Protein AF-A0A1H9I863-F1 (afdb_monomer_lite)

Secondary structure (DSSP, 8-state):
----------PPPPPPPHHHHHHHHHHHHHHHHHHHHHS-TT-HHHHHHHHHHHHHHHHTTTTS-HHHHHHHHHHHHHHHHHHHGGGSSTT--HHHHHHHHHHHHHHHHHTTS----TTSHHHHHHHHHHHHHHHHHTSHHHHHHHHHHHHHHHHHHHHTTSSTT--PPSPPS----

Structure (mmCIF, N/CA/C/O backbone):
data_AF-A0A1H9I863-F1
#
_entry.id   AF-A0A1H9I863-F1
#
loop_
_atom_site.group_PDB
_atom_site.id
_atom_site.type_symbol
_atom_site.label_atom_id
_atom_site.label_alt_id
_atom_site.label_comp_id
_atom_site.label_asym_id
_atom_site.label_entity_id
_atom_site.label_seq_id
_atom_site.pdbx_PDB_ins_code
_atom_site.Cartn_x
_atom_site.Cartn_y
_atom_site.Cartn_z
_atom_site.occupancy
_atom_site.B_iso_or_equiv
_atom_site.auth_seq_id
_atom_site.auth_comp_id
_atom_site.auth_asym_id
_atom_site.auth_atom_id
_atom_site.pdbx_PDB_model_num
ATOM 1 N N . MET A 1 1 ? -2.491 -43.571 -37.963 1.00 41.06 1 MET A N 1
ATOM 2 C CA . MET A 1 1 ? -3.196 -42.275 -38.090 1.00 41.06 1 MET A CA 1
ATOM 3 C C . MET A 1 1 ? -2.943 -41.474 -36.809 1.00 41.06 1 MET A C 1
ATOM 5 O O . MET A 1 1 ? -3.669 -41.625 -35.838 1.00 41.06 1 MET A O 1
ATOM 9 N N . PHE A 1 2 ? -1.837 -40.724 -36.746 1.00 33.88 2 PHE A N 1
ATOM 10 C CA . PHE A 1 2 ? -1.411 -40.000 -35.539 1.00 33.88 2 PHE A CA 1
ATOM 11 C C . PHE A 1 2 ? -2.020 -38.591 -35.530 1.00 33.88 2 PHE A C 1
ATOM 13 O O . PHE A 1 2 ? -1.697 -37.768 -36.383 1.00 33.88 2 PHE A O 1
ATOM 20 N N . ARG A 1 3 ? -2.923 -38.312 -34.580 1.00 39.66 3 ARG A N 1
ATOM 21 C CA . ARG A 1 3 ? -3.448 -36.961 -34.330 1.00 39.66 3 ARG A CA 1
ATOM 22 C C . ARG A 1 3 ? -2.424 -36.170 -33.515 1.00 39.66 3 ARG A C 1
ATOM 24 O O . ARG A 1 3 ? -2.167 -36.487 -32.357 1.00 39.66 3 ARG A O 1
ATOM 31 N N . ALA A 1 4 ? -1.851 -35.144 -34.137 1.00 41.28 4 ALA A N 1
ATOM 32 C CA . ALA A 1 4 ? -0.967 -34.188 -33.488 1.00 41.28 4 ALA A CA 1
ATOM 33 C C . ALA A 1 4 ? -1.700 -33.462 -32.347 1.00 41.28 4 ALA A C 1
ATOM 35 O O . ALA A 1 4 ? -2.751 -32.850 -32.552 1.00 41.28 4 ALA A O 1
ATOM 36 N N . LYS A 1 5 ? -1.130 -33.527 -31.138 1.00 42.78 5 LYS A N 1
ATOM 37 C CA . LYS A 1 5 ? -1.525 -32.692 -30.001 1.00 42.78 5 LYS A CA 1
ATOM 38 C C . LYS A 1 5 ? -1.266 -31.229 -30.373 1.00 42.78 5 LYS A C 1
ATOM 40 O O . LYS A 1 5 ? -0.123 -30.850 -30.624 1.00 42.78 5 LYS A O 1
ATOM 45 N N . ARG A 1 6 ? -2.326 -30.415 -30.422 1.00 45.62 6 ARG A N 1
ATOM 46 C CA . ARG A 1 6 ? -2.215 -28.951 -30.487 1.00 45.62 6 ARG A CA 1
ATOM 47 C C . ARG A 1 6 ? -1.429 -28.494 -29.260 1.00 45.62 6 ARG A C 1
ATOM 49 O O . ARG A 1 6 ? -1.895 -28.659 -28.139 1.00 45.62 6 ARG A O 1
ATOM 56 N N . GLN A 1 7 ? -0.237 -27.956 -29.486 1.00 42.25 7 GLN A N 1
ATOM 57 C CA . GLN A 1 7 ? 0.509 -27.246 -28.460 1.00 42.25 7 GLN A CA 1
ATOM 58 C C . GLN A 1 7 ? -0.301 -26.005 -28.067 1.00 42.25 7 GLN A C 1
ATOM 60 O O . GLN A 1 7 ? -0.559 -25.135 -28.903 1.00 42.25 7 GLN A O 1
ATOM 65 N N . GLU A 1 8 ? -0.734 -25.944 -26.809 1.00 40.72 8 GLU A N 1
ATOM 66 C CA . GLU A 1 8 ? -1.203 -24.711 -26.188 1.00 40.72 8 GLU A CA 1
ATOM 67 C C . GLU A 1 8 ? -0.075 -23.685 -26.281 1.00 40.72 8 GLU A C 1
ATOM 69 O O . GLU A 1 8 ? 0.976 -23.813 -25.651 1.00 40.72 8 GLU A O 1
ATOM 74 N N . LYS A 1 9 ? -0.277 -22.670 -27.123 1.00 40.97 9 LYS A N 1
ATOM 75 C CA . LYS A 1 9 ? 0.579 -21.490 -27.154 1.00 40.97 9 LYS A CA 1
ATOM 76 C C . LYS A 1 9 ? 0.512 -20.856 -25.766 1.00 40.97 9 LYS A C 1
ATOM 78 O O . LYS A 1 9 ? -0.481 -20.211 -25.437 1.00 40.97 9 LYS A O 1
ATOM 83 N N . ARG A 1 10 ? 1.560 -21.034 -24.956 1.00 40.31 10 ARG A N 1
ATOM 84 C CA . ARG A 1 10 ? 1.798 -20.209 -23.766 1.00 40.31 10 ARG A CA 1
ATOM 85 C C . ARG A 1 10 ? 1.701 -18.747 -24.208 1.00 40.31 10 ARG A C 1
ATOM 87 O O . ARG A 1 10 ? 2.517 -18.303 -25.014 1.00 40.31 10 ARG A O 1
ATOM 94 N N . LYS A 1 11 ? 0.677 -18.023 -23.737 1.00 39.25 11 LYS A N 1
ATOM 95 C CA . LYS A 1 11 ? 0.598 -16.564 -23.884 1.00 39.25 11 LYS A CA 1
ATOM 96 C C . LYS A 1 11 ? 1.896 -15.995 -23.313 1.00 39.25 11 LYS A C 1
ATOM 98 O O . LYS A 1 11 ? 2.184 -16.195 -22.136 1.00 39.25 11 LYS A O 1
ATOM 103 N N . VAL A 1 12 ? 2.689 -15.334 -24.152 1.00 43.22 12 VAL A N 1
ATOM 104 C CA . VAL A 1 12 ? 3.790 -14.493 -23.675 1.00 43.22 12 VAL A CA 1
ATOM 105 C C . VAL A 1 12 ? 3.146 -13.431 -22.775 1.00 43.22 12 VAL A C 1
ATOM 107 O O . VAL A 1 12 ? 2.183 -12.807 -23.228 1.00 43.22 12 VAL A O 1
ATOM 110 N N . PRO A 1 13 ? 3.577 -13.264 -21.513 1.00 52.81 13 PRO A N 1
ATOM 111 C CA . PRO A 1 13 ? 2.999 -12.248 -20.644 1.00 52.81 13 PRO A CA 1
ATOM 112 C C . PRO A 1 13 ? 3.189 -10.876 -21.296 1.00 52.81 13 PRO A C 1
ATOM 114 O O . PRO A 1 13 ? 4.298 -10.523 -21.702 1.00 52.81 13 PRO A O 1
ATOM 117 N N . GLU A 1 14 ? 2.093 -10.131 -21.456 1.00 60.84 14 GLU A N 1
ATOM 118 C CA . GLU A 1 14 ? 2.137 -8.767 -21.980 1.00 60.84 14 GLU A CA 1
ATOM 119 C C . GLU A 1 14 ? 3.101 -7.930 -21.136 1.00 60.84 14 GLU A C 1
ATOM 121 O O . GLU A 1 14 ? 3.055 -7.942 -19.903 1.00 60.84 14 GLU A O 1
ATOM 126 N N . ARG A 1 15 ? 4.002 -7.209 -21.809 1.00 72.38 15 ARG A N 1
ATOM 127 C CA . ARG A 1 15 ? 4.960 -6.329 -21.142 1.00 72.38 15 ARG A CA 1
ATOM 128 C C . ARG A 1 15 ? 4.176 -5.242 -20.407 1.00 72.38 15 ARG A C 1
ATOM 130 O O . ARG A 1 15 ? 3.458 -4.473 -21.041 1.00 72.38 15 ARG A O 1
ATOM 137 N N . GLN A 1 16 ? 4.331 -5.174 -19.086 1.00 80.56 16 GLN A N 1
ATOM 138 C CA . GLN A 1 16 ? 3.681 -4.148 -18.274 1.00 80.56 16 GLN A CA 1
ATOM 139 C C . GLN A 1 16 ? 4.053 -2.747 -18.769 1.00 80.56 16 GLN A C 1
ATOM 141 O O . GLN A 1 16 ? 5.227 -2.448 -19.009 1.00 80.56 16 GLN A O 1
ATOM 146 N N . THR A 1 17 ? 3.048 -1.883 -18.875 1.00 90.06 17 THR A N 1
ATOM 147 C CA . THR A 1 17 ? 3.234 -0.460 -19.173 1.00 90.06 17 THR A CA 1
ATOM 148 C C . THR A 1 17 ? 3.866 0.270 -17.984 1.00 90.06 17 THR A C 1
ATOM 150 O O . THR A 1 17 ? 3.684 -0.130 -16.834 1.00 90.06 17 THR A O 1
ATOM 153 N N . ASP A 1 18 ? 4.535 1.400 -18.236 1.00 92.06 18 ASP A N 1
ATOM 154 C CA . ASP A 1 18 ? 5.080 2.283 -17.189 1.00 92.06 18 ASP A CA 1
ATOM 155 C C . ASP A 1 18 ? 4.050 2.623 -16.113 1.00 92.06 18 ASP A C 1
ATOM 157 O O . ASP A 1 18 ? 4.362 2.685 -14.928 1.00 92.06 18 ASP A O 1
ATOM 161 N N . ARG A 1 19 ? 2.796 2.820 -16.526 1.00 92.44 19 ARG A N 1
ATOM 162 C CA . ARG A 1 19 ? 1.702 3.099 -15.607 1.00 92.44 19 ARG A CA 1
ATOM 163 C C . ARG A 1 19 ? 1.393 1.907 -14.706 1.00 92.44 19 ARG A C 1
ATOM 165 O O . ARG A 1 19 ? 1.280 2.108 -13.507 1.00 92.44 19 ARG A O 1
ATOM 172 N N . GLN A 1 20 ? 1.263 0.703 -15.259 1.00 90.88 20 GLN A N 1
ATOM 173 C CA . GLN A 1 20 ? 1.000 -0.501 -14.460 1.00 90.88 20 GLN A CA 1
ATOM 174 C C . GLN A 1 20 ? 2.134 -0.762 -13.469 1.00 90.88 20 GLN A C 1
ATOM 176 O O . GLN A 1 20 ? 1.882 -1.124 -12.329 1.00 90.88 20 GLN A O 1
ATOM 181 N N . ARG A 1 21 ? 3.383 -0.505 -13.868 1.00 92.12 21 ARG A N 1
ATOM 182 C CA . ARG A 1 21 ? 4.531 -0.601 -12.959 1.00 92.12 21 ARG A CA 1
ATOM 183 C C . ARG A 1 21 ? 4.437 0.399 -11.817 1.00 92.12 21 ARG A C 1
ATOM 185 O O . ARG A 1 21 ? 4.632 0.013 -10.674 1.00 92.12 21 ARG A O 1
ATOM 192 N N . VAL A 1 22 ? 4.076 1.649 -12.119 1.00 94.38 22 VAL A N 1
ATOM 193 C CA . VAL A 1 22 ? 3.816 2.660 -11.085 1.00 94.38 22 VAL A CA 1
ATOM 194 C C . VAL A 1 22 ? 2.652 2.249 -10.179 1.00 94.38 22 VAL A C 1
ATOM 196 O O . VAL A 1 22 ? 2.748 2.429 -8.976 1.00 94.38 22 VAL A O 1
ATOM 199 N N . GLU A 1 23 ? 1.573 1.676 -10.715 1.00 94.38 23 GLU A N 1
ATOM 200 C CA . GLU A 1 23 ? 0.445 1.169 -9.917 1.00 94.38 23 GLU A CA 1
ATOM 201 C C . GLU A 1 23 ? 0.895 0.053 -8.956 1.00 94.38 23 GLU A C 1
ATOM 203 O O . GLU A 1 23 ? 0.551 0.087 -7.775 1.00 94.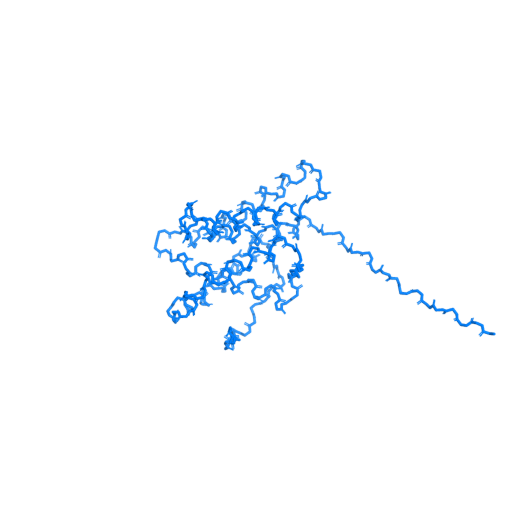38 23 GLU A O 1
ATOM 208 N N . VAL A 1 24 ? 1.733 -0.884 -9.416 1.00 92.25 24 VAL A N 1
ATOM 209 C CA . VAL A 1 24 ? 2.294 -1.951 -8.569 1.00 92.25 24 VAL A CA 1
ATOM 210 C C . VAL A 1 24 ? 3.217 -1.380 -7.490 1.00 92.25 24 VAL A C 1
ATOM 212 O O . VAL A 1 24 ? 3.089 -1.750 -6.323 1.00 92.25 24 VAL A O 1
ATOM 215 N N . THR A 1 25 ? 4.119 -0.454 -7.831 1.00 94.69 25 THR A N 1
ATOM 216 C CA . THR A 1 25 ? 5.003 0.164 -6.829 1.00 94.69 25 THR A CA 1
ATOM 217 C C . THR A 1 25 ? 4.223 1.013 -5.828 1.00 94.69 25 THR A C 1
ATOM 219 O O . THR A 1 25 ? 4.568 1.049 -4.648 1.00 94.69 25 THR A O 1
ATOM 222 N N . LEU A 1 26 ? 3.151 1.671 -6.271 1.00 94.88 26 LEU A N 1
ATOM 223 C CA . LEU A 1 26 ? 2.334 2.560 -5.453 1.00 94.88 26 LEU A CA 1
ATOM 224 C C . LEU A 1 26 ? 1.647 1.816 -4.301 1.00 94.88 26 LEU A C 1
ATOM 226 O O . LEU A 1 26 ? 1.579 2.360 -3.204 1.00 94.88 26 LEU A O 1
ATOM 230 N N . ILE A 1 27 ? 1.233 0.561 -4.504 1.00 95.12 27 ILE A N 1
ATOM 231 C CA . ILE A 1 27 ? 0.686 -0.300 -3.441 1.00 95.12 27 ILE A CA 1
ATOM 232 C C . ILE A 1 27 ? 1.681 -0.434 -2.280 1.00 95.12 27 ILE A C 1
ATOM 234 O O . ILE A 1 27 ? 1.345 -0.145 -1.131 1.00 95.12 27 ILE A O 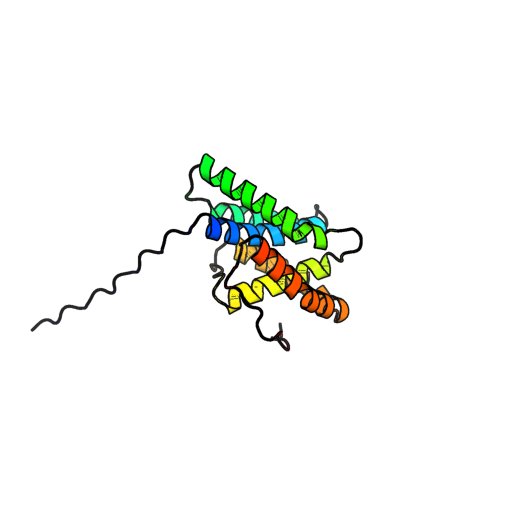1
ATOM 238 N N . SER A 1 28 ? 2.926 -0.805 -2.585 1.00 95.44 28 SER A N 1
ATOM 239 C CA . SER A 1 28 ? 3.984 -0.943 -1.578 1.00 95.44 28 SER A CA 1
ATOM 240 C C . SER A 1 28 ? 4.300 0.387 -0.894 1.00 95.44 28 SER A C 1
ATOM 242 O O . SER A 1 28 ? 4.527 0.412 0.313 1.00 95.44 28 SER A O 1
ATOM 244 N N . GLN A 1 29 ? 4.276 1.500 -1.636 1.00 94.12 29 GLN A N 1
ATOM 245 C CA . GLN A 1 29 ? 4.522 2.834 -1.078 1.00 94.12 29 GLN A CA 1
ATOM 246 C C . GLN A 1 29 ? 3.414 3.285 -0.117 1.00 94.12 29 GLN A C 1
ATOM 248 O O . GLN A 1 29 ? 3.724 3.843 0.929 1.00 94.12 29 GLN A O 1
ATOM 253 N N . ILE A 1 30 ? 2.141 3.005 -0.415 1.00 94.44 30 ILE A N 1
ATOM 254 C CA . ILE A 1 30 ? 1.018 3.307 0.491 1.00 94.44 30 ILE A CA 1
ATOM 255 C C . ILE A 1 30 ? 1.180 2.554 1.812 1.00 94.44 30 ILE A C 1
ATOM 257 O O . ILE A 1 30 ? 1.095 3.161 2.879 1.00 94.44 30 ILE A O 1
ATOM 261 N N . LEU A 1 31 ? 1.463 1.249 1.749 1.00 94.50 31 LEU A N 1
ATOM 262 C CA . LEU A 1 31 ? 1.680 0.426 2.944 1.00 94.50 31 LEU A CA 1
ATOM 263 C C . LEU A 1 31 ? 2.903 0.893 3.739 1.00 94.50 31 LEU A C 1
ATOM 265 O O . LEU A 1 31 ? 2.879 0.902 4.968 1.00 94.50 31 LEU A O 1
ATOM 269 N N . LEU A 1 32 ? 3.953 1.334 3.045 1.00 92.56 32 LEU A N 1
ATOM 270 C CA . LEU A 1 32 ? 5.134 1.913 3.676 1.00 92.56 32 LEU A CA 1
ATOM 271 C C . LEU A 1 32 ? 4.787 3.221 4.398 1.00 92.56 32 LEU A C 1
ATOM 273 O O . LEU A 1 32 ? 5.258 3.453 5.509 1.00 92.56 32 LEU A O 1
ATOM 277 N N . GLY A 1 33 ? 3.930 4.048 3.795 1.00 89.94 33 GLY A N 1
ATOM 278 C CA . GLY A 1 33 ? 3.383 5.250 4.411 1.00 89.94 33 GLY A CA 1
ATOM 279 C C . GLY A 1 33 ? 2.603 4.942 5.689 1.00 89.94 33 GLY A C 1
ATOM 280 O O . GLY A 1 33 ? 2.837 5.592 6.704 1.00 89.94 33 GLY A O 1
ATOM 281 N N . VAL A 1 34 ? 1.734 3.927 5.680 1.00 90.81 34 VAL A N 1
ATOM 282 C CA . VAL A 1 34 ? 1.019 3.465 6.887 1.00 90.81 34 VAL A CA 1
ATOM 283 C C . VAL A 1 34 ? 2.012 3.069 7.976 1.00 90.81 34 VAL A C 1
ATOM 285 O O . VAL A 1 34 ? 1.929 3.565 9.097 1.00 90.81 34 VAL A O 1
ATOM 288 N N . LEU A 1 35 ? 2.979 2.218 7.628 1.00 91.44 35 LEU A N 1
ATOM 289 C CA . LEU A 1 35 ? 3.965 1.698 8.565 1.00 91.44 35 LEU A CA 1
ATOM 290 C C . LEU A 1 35 ? 4.773 2.829 9.212 1.00 91.44 35 LEU A C 1
ATOM 292 O O . LEU A 1 35 ? 4.774 2.957 10.427 1.00 91.44 35 LEU A O 1
ATOM 296 N N . ILE A 1 36 ? 5.396 3.701 8.413 1.00 88.38 36 ILE A N 1
ATOM 297 C CA . ILE A 1 36 ? 6.276 4.778 8.906 1.00 88.38 36 ILE A CA 1
ATOM 298 C C . ILE A 1 36 ? 5.558 5.737 9.865 1.00 88.38 36 ILE A C 1
ATOM 300 O O . ILE A 1 36 ? 6.209 6.329 10.729 1.00 88.38 36 ILE A O 1
ATOM 304 N N . ASN A 1 37 ? 4.246 5.912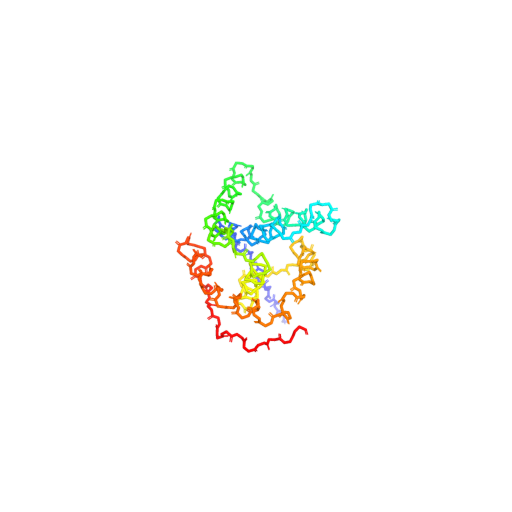 9.705 1.00 85.38 37 ASN A N 1
ATOM 305 C CA . ASN A 1 37 ? 3.452 6.795 10.556 1.00 85.38 37 ASN A CA 1
ATOM 306 C C . ASN A 1 37 ? 2.832 6.078 11.767 1.00 85.38 37 ASN A C 1
ATOM 308 O O . ASN A 1 37 ? 2.389 6.756 12.689 1.00 85.38 37 ASN A O 1
ATOM 312 N N . GLY A 1 38 ? 2.753 4.744 11.762 1.00 82.56 38 GLY A N 1
ATOM 313 C CA . GLY A 1 38 ? 1.917 3.984 12.698 1.00 82.56 38 GLY A CA 1
ATOM 314 C C . GLY A 1 38 ? 2.659 3.179 13.754 1.00 82.56 38 GLY A C 1
ATOM 315 O O . GLY A 1 38 ? 2.020 2.696 14.684 1.00 82.56 38 GLY A O 1
ATOM 316 N N . VAL A 1 39 ? 3.975 3.012 13.624 1.00 83.75 39 VAL A N 1
ATOM 317 C CA . VAL A 1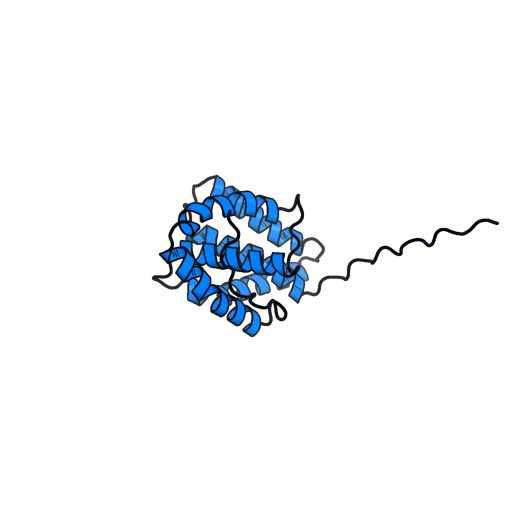 39 ? 4.761 2.122 14.492 1.00 83.75 39 VAL A CA 1
ATOM 318 C C . VAL A 1 39 ? 6.037 2.786 14.997 1.00 83.75 39 VAL A C 1
ATOM 320 O O . VAL A 1 39 ? 6.570 3.712 14.378 1.00 83.75 39 VAL A O 1
ATOM 323 N N . ASP A 1 40 ? 6.549 2.275 16.116 1.00 81.19 40 ASP A N 1
ATOM 324 C CA . ASP A 1 40 ? 7.886 2.617 16.592 1.00 81.19 40 ASP A CA 1
ATOM 325 C C . ASP A 1 40 ? 8.942 2.151 15.575 1.00 81.19 40 ASP A C 1
ATOM 327 O O . ASP A 1 40 ? 8.911 1.030 15.070 1.00 81.19 40 ASP A O 1
ATOM 331 N N . ARG A 1 41 ? 9.910 3.021 15.283 1.00 78.38 41 ARG A N 1
ATOM 332 C CA . ARG A 1 41 ? 11.011 2.745 14.352 1.00 78.38 41 ARG A CA 1
ATOM 333 C C . ARG A 1 41 ? 12.014 1.729 14.892 1.00 78.38 41 ARG A C 1
ATOM 335 O O . ARG A 1 41 ? 12.842 1.259 14.116 1.00 78.38 41 ARG A O 1
ATOM 342 N N . GLN A 1 42 ? 11.977 1.440 16.190 1.00 86.25 42 GLN A N 1
ATOM 343 C CA . GLN A 1 42 ? 12.831 0.437 16.826 1.00 86.25 42 GLN A CA 1
ATOM 344 C C . GLN A 1 42 ? 12.196 -0.959 16.862 1.00 86.25 42 GLN A C 1
ATOM 346 O O . GLN A 1 42 ? 12.890 -1.920 17.183 1.00 86.25 42 GLN A O 1
ATOM 351 N N . ASP A 1 43 ? 10.916 -1.094 16.504 1.00 91.62 43 ASP A N 1
ATOM 352 C CA . ASP A 1 43 ? 10.250 -2.393 16.454 1.00 91.62 43 ASP A CA 1
ATOM 353 C C . ASP A 1 43 ? 10.834 -3.272 15.328 1.00 91.62 43 ASP A C 1
ATOM 355 O O . ASP A 1 43 ? 10.876 -2.888 14.155 1.00 91.62 43 ASP A O 1
ATOM 359 N N . GLU A 1 44 ? 11.302 -4.473 15.676 1.00 92.62 44 GLU A N 1
ATOM 360 C CA . GLU A 1 44 ? 11.951 -5.383 14.722 1.00 92.62 44 GLU A CA 1
ATOM 361 C C . GLU A 1 44 ? 10.999 -5.845 13.608 1.00 92.62 44 GLU A C 1
ATOM 363 O O . GLU A 1 44 ? 11.412 -5.998 12.450 1.00 92.62 44 GLU A O 1
ATOM 368 N N . THR A 1 45 ? 9.713 -6.028 13.924 1.00 92.56 45 THR A N 1
ATOM 369 C CA . THR A 1 45 ? 8.688 -6.415 12.946 1.00 92.56 45 THR A CA 1
ATOM 370 C C . THR A 1 45 ? 8.437 -5.275 11.967 1.00 92.56 45 THR A C 1
ATOM 372 O O . THR A 1 45 ? 8.349 -5.509 10.757 1.00 92.56 45 THR A O 1
ATOM 375 N N . ALA A 1 46 ? 8.401 -4.034 12.449 1.00 92.12 46 ALA A N 1
ATOM 376 C CA . ALA A 1 46 ? 8.302 -2.845 11.622 1.00 92.12 46 ALA A CA 1
ATOM 377 C C . ALA A 1 46 ? 9.515 -2.694 10.701 1.00 92.12 46 ALA A C 1
ATOM 379 O O . ALA A 1 46 ? 9.349 -2.524 9.492 1.00 92.12 46 ALA A O 1
ATOM 380 N N . ILE A 1 47 ? 10.736 -2.836 11.226 1.00 94.25 47 ILE A N 1
ATOM 381 C CA . ILE A 1 47 ? 11.964 -2.783 10.417 1.00 94.25 47 ILE A CA 1
ATOM 382 C C . ILE A 1 47 ? 11.919 -3.847 9.314 1.00 94.25 47 ILE A C 1
ATOM 384 O O . ILE A 1 47 ? 12.180 -3.554 8.142 1.00 94.25 47 ILE A O 1
ATOM 388 N N . ARG A 1 48 ? 11.538 -5.082 9.654 1.00 96.12 48 ARG A N 1
ATOM 389 C CA . ARG A 1 48 ? 11.431 -6.174 8.681 1.00 96.12 48 ARG A CA 1
ATOM 390 C C . ARG A 1 48 ? 10.360 -5.906 7.624 1.00 96.12 48 ARG A C 1
ATOM 392 O O . ARG A 1 48 ? 10.615 -6.109 6.436 1.00 96.12 48 ARG A O 1
ATOM 399 N N . THR A 1 49 ? 9.190 -5.423 8.033 1.00 95.75 49 THR A N 1
ATOM 400 C CA . THR A 1 49 ? 8.085 -5.071 7.126 1.00 95.75 49 THR A CA 1
ATOM 401 C C . THR A 1 49 ? 8.507 -3.962 6.165 1.00 95.75 49 THR A C 1
ATOM 403 O O . THR A 1 49 ? 8.283 -4.064 4.960 1.00 95.75 49 THR A O 1
ATOM 406 N N . HIS A 1 50 ? 9.209 -2.943 6.666 1.00 95.50 50 HIS A N 1
ATOM 407 C CA . HIS A 1 50 ? 9.757 -1.847 5.867 1.00 95.50 50 HIS A CA 1
ATOM 408 C C . HIS A 1 50 ? 10.714 -2.350 4.781 1.00 95.50 50 HIS A C 1
ATOM 410 O O . HIS A 1 50 ? 10.606 -1.947 3.621 1.00 95.50 50 HIS A O 1
ATOM 416 N N . LEU A 1 51 ? 11.633 -3.256 5.131 1.00 96.69 51 LEU A N 1
ATOM 417 C CA . LEU A 1 51 ? 12.563 -3.858 4.171 1.00 96.69 51 LEU A CA 1
ATOM 418 C C . LEU A 1 51 ? 11.832 -4.680 3.100 1.00 96.69 51 LEU A C 1
ATOM 420 O O . LEU A 1 51 ? 12.165 -4.571 1.921 1.00 96.69 51 LEU A O 1
ATOM 424 N N . LEU A 1 52 ? 10.809 -5.448 3.482 1.00 97.69 52 LEU A N 1
ATOM 425 C CA . LEU A 1 52 ? 10.011 -6.240 2.542 1.00 97.69 52 LEU A CA 1
ATOM 426 C C . LEU A 1 52 ? 9.196 -5.362 1.581 1.00 97.69 52 LEU A C 1
ATOM 428 O O . LEU A 1 52 ? 9.142 -5.654 0.391 1.00 97.69 52 LEU A O 1
ATOM 432 N N . LEU A 1 53 ? 8.615 -4.256 2.051 1.00 96.69 53 LEU A N 1
ATOM 433 C CA . LEU A 1 53 ? 7.887 -3.310 1.193 1.00 96.69 53 LEU A CA 1
ATOM 434 C C . LEU A 1 53 ? 8.815 -2.578 0.211 1.00 96.69 53 LEU A C 1
ATOM 436 O O . LEU A 1 53 ? 8.452 -2.346 -0.948 1.00 96.69 53 LEU A O 1
ATOM 440 N N . LYS A 1 54 ? 10.043 -2.262 0.638 1.00 95.44 54 LYS A N 1
ATOM 441 C CA . LYS A 1 54 ? 11.086 -1.763 -0.268 1.00 95.44 54 LYS A CA 1
ATOM 442 C C . LYS A 1 54 ? 11.466 -2.808 -1.312 1.00 95.44 54 LYS A C 1
ATOM 444 O O . LYS A 1 54 ? 11.441 -2.498 -2.499 1.00 95.44 54 LYS A O 1
ATOM 449 N N . GLN A 1 55 ? 11.715 -4.047 -0.892 1.00 96.50 55 GLN A N 1
ATOM 450 C CA . GLN A 1 55 ? 12.012 -5.142 -1.814 1.00 96.50 55 GLN A CA 1
ATOM 451 C C . GLN A 1 55 ? 10.867 -5.362 -2.816 1.00 96.50 55 GLN A C 1
ATOM 453 O O . GLN A 1 55 ? 11.125 -5.516 -4.003 1.00 96.50 55 GLN A O 1
ATOM 458 N N . ALA A 1 56 ? 9.606 -5.309 -2.379 1.00 95.56 56 ALA A N 1
ATOM 459 C CA . ALA A 1 56 ? 8.445 -5.429 -3.261 1.00 95.56 56 ALA A CA 1
ATOM 460 C C . ALA A 1 56 ? 8.378 -4.300 -4.303 1.00 95.56 56 ALA A C 1
ATOM 462 O O . ALA A 1 56 ? 7.993 -4.522 -5.450 1.00 95.56 56 ALA A O 1
ATOM 463 N N . THR A 1 57 ? 8.766 -3.083 -3.909 1.00 94.56 57 THR A N 1
ATOM 464 C CA . THR A 1 57 ? 8.900 -1.953 -4.838 1.00 94.56 57 THR A CA 1
ATOM 465 C C . THR A 1 57 ? 9.984 -2.238 -5.880 1.00 94.56 57 THR A C 1
ATOM 467 O O . THR A 1 57 ? 9.758 -2.025 -7.069 1.00 94.56 57 THR A O 1
ATOM 470 N N . ASP A 1 58 ? 11.139 -2.752 -5.452 1.00 93.62 58 ASP A N 1
ATOM 471 C CA . ASP A 1 58 ? 12.254 -3.075 -6.344 1.00 93.62 58 ASP A CA 1
ATOM 472 C C . ASP A 1 58 ? 11.937 -4.236 -7.295 1.00 93.62 58 ASP A C 1
ATOM 474 O O . ASP A 1 58 ? 12.256 -4.152 -8.481 1.00 93.62 58 ASP A O 1
ATOM 478 N N . GLU A 1 59 ? 11.253 -5.281 -6.820 1.00 93.25 59 GLU A N 1
ATOM 479 C CA . GLU A 1 59 ? 10.815 -6.429 -7.627 1.00 93.25 59 GLU A CA 1
ATOM 480 C C . GLU A 1 59 ? 10.009 -5.970 -8.857 1.00 93.25 59 GLU A C 1
ATOM 482 O O . GLU A 1 59 ? 10.252 -6.452 -9.966 1.00 93.25 59 GLU A O 1
ATOM 487 N N . ALA A 1 60 ? 9.134 -4.968 -8.697 1.00 91.25 60 ALA A N 1
ATOM 488 C CA . ALA A 1 60 ? 8.257 -4.447 -9.753 1.00 91.25 60 ALA A CA 1
ATOM 489 C C . ALA A 1 60 ? 8.982 -3.699 -10.893 1.00 91.25 60 ALA A C 1
ATOM 491 O O . ALA A 1 60 ? 8.415 -3.484 -11.971 1.00 91.25 60 ALA A O 1
ATOM 492 N N . VAL A 1 61 ? 10.226 -3.275 -10.663 1.00 93.69 61 VAL A N 1
ATOM 493 C CA . VAL A 1 61 ? 11.035 -2.492 -11.616 1.00 93.69 61 VAL A CA 1
ATOM 494 C C . VAL A 1 61 ? 12.418 -3.101 -11.864 1.00 93.69 61 VAL A C 1
ATOM 496 O O . VAL A 1 61 ? 13.269 -2.460 -12.479 1.00 93.69 61 VAL A O 1
ATOM 499 N N . SER A 1 62 ? 12.645 -4.325 -11.384 1.00 92.56 62 SER A N 1
ATOM 500 C CA . SER A 1 62 ? 13.948 -5.002 -11.381 1.00 92.56 62 SER A CA 1
ATOM 501 C C . SER A 1 62 ? 14.502 -5.304 -12.776 1.00 92.56 62 SER A C 1
ATOM 503 O O . SER A 1 62 ? 15.712 -5.398 -12.951 1.00 92.56 62 SER A O 1
ATOM 505 N N . ASP A 1 63 ? 13.634 -5.416 -13.780 1.00 92.25 63 ASP A N 1
ATOM 506 C CA . ASP A 1 63 ? 13.990 -5.685 -15.175 1.00 92.25 63 ASP A CA 1
ATOM 507 C C . ASP A 1 63 ? 14.298 -4.416 -15.994 1.00 92.25 63 ASP A C 1
ATOM 509 O O . ASP A 1 63 ? 14.556 -4.498 -17.197 1.00 92.25 63 ASP A O 1
ATOM 513 N N . LEU A 1 64 ? 14.251 -3.232 -15.375 1.00 91.44 64 LEU A N 1
ATOM 514 C CA . LEU A 1 64 ? 14.477 -1.952 -16.045 1.00 91.44 64 LEU A CA 1
ATOM 515 C C . LEU A 1 64 ? 15.905 -1.437 -15.846 1.00 91.44 64 LEU A C 1
ATOM 517 O O . LEU A 1 64 ? 16.510 -1.600 -14.792 1.00 91.44 64 LEU A O 1
ATOM 521 N N . VAL A 1 65 ? 16.409 -0.706 -16.842 1.00 92.75 65 VAL A N 1
ATOM 522 C CA . VAL A 1 65 ? 17.666 0.050 -16.724 1.00 92.75 65 VAL A CA 1
ATOM 523 C C . VAL A 1 65 ? 17.522 1.207 -15.730 1.00 92.75 65 VAL A C 1
ATOM 525 O O . VAL A 1 65 ? 16.455 1.822 -15.639 1.00 92.75 65 VAL A O 1
ATOM 528 N N . ASP A 1 66 ? 18.610 1.570 -15.045 1.00 91.06 66 ASP A N 1
ATOM 529 C CA . ASP A 1 66 ? 18.600 2.520 -13.920 1.00 91.06 66 ASP A CA 1
ATOM 530 C C . ASP A 1 66 ? 17.900 3.851 -14.220 1.00 91.06 66 ASP A C 1
ATOM 532 O O . ASP A 1 66 ? 17.114 4.348 -13.413 1.00 91.06 66 ASP A O 1
ATOM 536 N N . GLY A 1 67 ? 18.127 4.432 -15.402 1.00 93.50 67 GLY A N 1
ATOM 537 C CA . GLY A 1 67 ? 17.496 5.698 -15.788 1.00 93.50 67 GLY A CA 1
ATOM 538 C C . GLY A 1 67 ? 15.967 5.614 -15.895 1.00 93.50 67 GLY A C 1
ATOM 539 O O . GLY A 1 67 ? 15.264 6.561 -15.530 1.00 93.50 67 GLY A O 1
ATOM 540 N N . HIS A 1 68 ? 15.439 4.483 -16.372 1.00 92.06 68 HIS A N 1
ATOM 541 C CA . HIS A 1 68 ? 13.996 4.246 -16.470 1.00 92.06 68 HIS A CA 1
ATOM 542 C C . HIS A 1 68 ? 13.419 3.858 -15.110 1.00 92.06 68 HIS A C 1
ATOM 544 O O . HIS A 1 68 ? 12.437 4.462 -14.679 1.00 92.06 68 HIS A O 1
ATOM 550 N N . ARG A 1 69 ? 14.093 2.952 -14.391 1.00 94.06 69 ARG A N 1
ATOM 551 C CA . ARG A 1 69 ? 13.761 2.558 -13.017 1.00 94.06 69 ARG A CA 1
ATOM 552 C C . ARG A 1 69 ? 13.597 3.775 -12.106 1.00 94.06 69 ARG A C 1
ATOM 554 O O . ARG A 1 69 ? 12.526 3.982 -11.543 1.00 94.06 69 ARG A O 1
ATOM 561 N N . ASN A 1 70 ? 14.610 4.640 -12.036 1.00 93.75 70 ASN A N 1
ATOM 562 C CA . ASN A 1 70 ? 14.596 5.830 -11.181 1.00 93.75 70 ASN A CA 1
ATOM 563 C C . ASN A 1 70 ? 13.461 6.799 -11.534 1.00 93.75 70 ASN A C 1
ATOM 565 O O . ASN A 1 70 ? 12.878 7.429 -10.652 1.00 93.75 70 ASN A O 1
ATOM 569 N N . ARG A 1 71 ? 13.116 6.917 -12.822 1.00 95.56 71 ARG A N 1
ATOM 570 C CA . ARG A 1 71 ? 11.997 7.755 -13.271 1.00 95.56 71 ARG A CA 1
ATOM 571 C C . ARG A 1 71 ? 10.655 7.218 -12.776 1.00 95.56 71 ARG A C 1
ATOM 573 O O . ARG A 1 71 ? 9.830 8.007 -12.318 1.00 95.56 71 ARG A O 1
ATOM 580 N N . LEU A 1 72 ? 10.437 5.904 -12.859 1.00 94.50 72 LEU A N 1
ATOM 581 C CA . LEU A 1 72 ? 9.199 5.282 -12.384 1.00 94.50 72 LEU A CA 1
ATOM 582 C C . LEU A 1 72 ? 9.080 5.339 -10.860 1.00 94.50 72 LEU A C 1
ATOM 584 O O . LEU A 1 72 ? 8.011 5.685 -10.363 1.00 94.50 72 LEU A O 1
ATOM 588 N N . LEU A 1 73 ? 10.174 5.102 -10.131 1.00 94.25 73 LEU A N 1
ATOM 589 C CA . LEU A 1 73 ? 10.191 5.209 -8.669 1.00 94.25 73 LEU A CA 1
ATOM 590 C C . LEU A 1 73 ? 9.834 6.625 -8.203 1.00 94.25 73 LEU A C 1
ATOM 592 O O . LEU A 1 73 ? 8.905 6.786 -7.417 1.00 94.25 73 LEU A O 1
ATOM 596 N N . ARG A 1 74 ? 10.457 7.664 -8.779 1.00 94.94 74 ARG A N 1
ATOM 597 C CA . ARG A 1 74 ? 10.105 9.067 -8.477 1.00 94.94 74 ARG A CA 1
ATOM 598 C C . ARG A 1 74 ? 8.640 9.376 -8.769 1.00 94.94 74 ARG A C 1
ATOM 600 O O . ARG A 1 74 ? 7.991 10.088 -8.008 1.00 94.94 74 ARG A O 1
ATOM 607 N N . ARG A 1 75 ? 8.105 8.846 -9.873 1.00 94.81 75 ARG A N 1
ATOM 608 C CA . ARG A 1 75 ? 6.692 9.023 -10.225 1.00 94.81 75 ARG A CA 1
ATOM 609 C C . ARG A 1 75 ? 5.768 8.336 -9.217 1.00 94.81 75 ARG A C 1
ATOM 611 O O . ARG A 1 75 ? 4.751 8.918 -8.853 1.00 94.81 75 ARG A O 1
ATOM 618 N N . SER A 1 76 ? 6.127 7.143 -8.751 1.00 94.38 76 SER A N 1
ATOM 619 C CA . SER A 1 76 ? 5.394 6.431 -7.702 1.00 94.38 76 SER A CA 1
ATOM 620 C C . SER A 1 76 ? 5.436 7.170 -6.367 1.00 94.38 76 SER A C 1
ATOM 622 O O . SER A 1 76 ? 4.406 7.296 -5.716 1.00 94.38 76 SER A O 1
ATOM 624 N N . GLU A 1 77 ? 6.597 7.689 -5.965 1.00 92.94 77 GLU A N 1
ATOM 625 C CA . GLU A 1 77 ? 6.754 8.491 -4.744 1.00 92.94 77 GLU A CA 1
ATOM 626 C C . GLU A 1 77 ? 5.933 9.785 -4.793 1.00 92.94 77 GLU A C 1
ATOM 628 O O . GLU A 1 77 ? 5.301 10.162 -3.804 1.00 92.94 77 GLU A O 1
ATOM 633 N N . TYR A 1 78 ? 5.922 10.460 -5.947 1.00 93.50 78 TYR A N 1
ATOM 634 C CA . TYR A 1 78 ? 5.111 11.655 -6.165 1.00 93.50 78 TYR A CA 1
ATOM 635 C C . TYR A 1 78 ? 3.615 11.336 -6.064 1.00 93.50 78 TYR A C 1
ATOM 637 O O . TYR A 1 78 ? 2.899 11.993 -5.312 1.00 93.50 78 TYR A O 1
ATOM 645 N N . ALA A 1 79 ? 3.164 10.279 -6.749 1.00 93.06 79 ALA A N 1
ATOM 646 C CA . ALA A 1 79 ? 1.780 9.823 -6.684 1.00 93.06 79 ALA A CA 1
ATOM 647 C C . ALA A 1 79 ? 1.372 9.480 -5.245 1.00 93.06 79 ALA A C 1
ATOM 649 O O . ALA A 1 79 ? 0.369 9.992 -4.754 1.00 93.06 79 ALA A O 1
ATOM 650 N N . HIS A 1 80 ? 2.184 8.677 -4.550 1.00 93.12 80 HIS A N 1
ATOM 651 C CA . HIS A 1 80 ? 1.983 8.337 -3.143 1.00 93.12 80 HIS A CA 1
ATOM 652 C C . HIS A 1 80 ? 1.789 9.594 -2.290 1.00 93.12 80 HIS A C 1
ATOM 654 O O . HIS A 1 80 ? 0.811 9.684 -1.554 1.00 93.12 80 HIS A O 1
ATOM 660 N N . ARG A 1 81 ? 2.668 10.592 -2.428 1.00 90.94 81 ARG A N 1
ATOM 661 C CA . ARG A 1 81 ? 2.575 11.838 -1.660 1.00 90.94 81 ARG A CA 1
ATOM 662 C C . ARG A 1 81 ? 1.261 12.569 -1.909 1.00 90.94 81 ARG A C 1
ATOM 664 O O . ARG A 1 81 ? 0.594 12.929 -0.948 1.00 90.94 81 ARG A O 1
ATOM 671 N N . GLU A 1 82 ? 0.881 12.769 -3.168 1.00 90.94 82 GLU A N 1
ATOM 672 C CA . GLU A 1 82 ? -0.359 13.477 -3.501 1.00 90.94 82 GLU A CA 1
ATOM 673 C C . GLU A 1 82 ? -1.606 12.747 -3.008 1.00 90.94 82 GLU A C 1
ATOM 675 O O . GLU A 1 82 ? -2.554 13.381 -2.540 1.00 90.94 82 GLU A O 1
ATOM 680 N N . ILE A 1 83 ? -1.615 11.419 -3.123 1.00 88.94 83 ILE A N 1
ATOM 681 C CA . ILE A 1 83 ? -2.721 10.569 -2.687 1.00 88.94 83 ILE A CA 1
ATOM 682 C C . ILE A 1 83 ? -2.855 10.597 -1.167 1.00 88.94 83 ILE A C 1
ATOM 684 O O . ILE A 1 83 ? -3.966 10.761 -0.668 1.00 88.94 83 ILE A O 1
ATOM 688 N N . MET A 1 84 ? -1.740 10.465 -0.448 1.00 87.38 84 MET A N 1
ATOM 689 C CA . MET A 1 84 ? -1.725 10.310 1.006 1.00 87.38 84 MET A CA 1
ATOM 690 C C . MET A 1 84 ? -1.859 11.632 1.758 1.00 87.38 84 MET A C 1
ATOM 692 O O . MET A 1 84 ? -2.313 11.616 2.898 1.00 87.38 84 MET A O 1
ATOM 696 N N . GLU A 1 85 ? -1.539 12.770 1.132 1.00 87.31 85 GLU A N 1
ATOM 697 C CA . GLU A 1 85 ? -1.566 14.094 1.769 1.00 87.31 85 GLU A CA 1
ATOM 698 C C . GLU A 1 85 ? -2.838 14.367 2.602 1.00 87.31 85 GLU A C 1
ATOM 700 O O . GLU A 1 85 ? -2.691 14.786 3.748 1.00 87.31 85 GLU A O 1
ATOM 705 N N . PRO A 1 86 ? -4.078 14.100 2.131 1.00 79.62 86 PRO A N 1
ATOM 706 C CA . PRO A 1 86 ? -5.292 14.344 2.922 1.00 79.62 86 PRO A CA 1
ATOM 707 C C . PRO A 1 86 ? -5.450 13.409 4.127 1.00 79.62 86 PRO A C 1
ATOM 709 O O . PRO A 1 86 ? -6.171 13.729 5.069 1.00 79.62 86 PRO A O 1
ATOM 712 N N . PHE A 1 87 ? -4.806 12.244 4.087 1.00 77.75 87 PHE A N 1
ATOM 713 C CA . PHE A 1 87 ? -4.905 11.191 5.095 1.00 77.75 87 PHE A CA 1
ATOM 714 C C . PHE A 1 87 ? -3.796 11.281 6.146 1.00 77.75 87 PHE A C 1
ATOM 716 O O . PHE A 1 87 ? -3.904 10.661 7.197 1.00 77.75 87 PHE A O 1
ATOM 723 N N . THR A 1 88 ? -2.752 12.069 5.885 1.00 75.00 88 THR A N 1
ATOM 724 C CA . THR A 1 88 ? -1.634 12.305 6.808 1.00 75.00 88 THR A CA 1
ATOM 725 C C . THR A 1 88 ? -1.689 13.683 7.478 1.00 75.00 88 THR A C 1
ATOM 727 O O . THR A 1 88 ? -0.734 14.079 8.143 1.00 75.00 88 THR A O 1
ATOM 730 N N . ARG A 1 89 ? -2.777 14.453 7.301 1.00 72.25 89 ARG A N 1
ATOM 731 C CA . ARG A 1 89 ? -2.972 15.739 8.000 1.00 72.25 89 ARG A CA 1
ATOM 732 C C . ARG A 1 89 ? -3.186 15.518 9.499 1.00 72.25 89 ARG A C 1
ATOM 734 O O . ARG A 1 89 ? -3.738 14.497 9.911 1.00 72.25 89 ARG A O 1
ATOM 741 N N . ALA A 1 90 ? -2.780 16.508 10.300 1.00 56.56 90 ALA A N 1
ATOM 742 C CA . ALA A 1 90 ? -2.955 16.505 11.750 1.00 56.56 90 ALA A CA 1
ATOM 743 C C . ALA A 1 90 ? -4.412 16.173 12.123 1.00 56.56 90 ALA A C 1
ATOM 745 O O . ALA A 1 90 ? -5.337 16.840 11.662 1.00 56.56 90 ALA A O 1
ATOM 746 N N . GLY A 1 91 ? -4.597 15.119 12.923 1.00 61.47 91 GLY A N 1
ATOM 747 C CA . GLY A 1 91 ? -5.908 14.622 13.355 1.00 61.47 91 GLY A CA 1
ATOM 748 C C . GLY A 1 91 ? -6.406 13.360 12.639 1.00 61.47 91 GLY A C 1
ATOM 749 O O . GLY A 1 91 ? -7.353 12.751 13.121 1.00 61.47 91 GLY A O 1
ATOM 750 N N . SER A 1 92 ? -5.778 12.918 11.541 1.00 71.19 92 SER A N 1
ATOM 751 C CA . SER A 1 92 ? -6.118 11.621 10.935 1.00 71.19 92 SER A CA 1
ATOM 752 C C . SER A 1 92 ? -5.517 10.460 11.731 1.00 71.19 92 SER A C 1
ATOM 754 O O . SER A 1 92 ? -4.315 10.433 11.995 1.00 71.19 92 SER A O 1
ATOM 756 N N . SER A 1 93 ? -6.349 9.480 12.088 1.00 86.06 93 SER A N 1
ATOM 757 C CA . SER A 1 93 ? -5.897 8.252 12.746 1.00 86.06 93 SER A CA 1
ATOM 758 C C . SER A 1 93 ? -5.115 7.376 11.766 1.00 86.06 93 SER A C 1
ATOM 760 O O . SER A 1 93 ? -5.635 6.965 10.727 1.00 86.06 93 SER A O 1
ATOM 762 N N . VAL A 1 94 ? -3.865 7.051 12.106 1.00 88.31 94 VAL A N 1
ATOM 763 C CA . VAL A 1 94 ? -3.032 6.154 11.287 1.00 88.31 94 VAL A CA 1
ATOM 764 C C . VAL A 1 94 ? -3.640 4.753 11.200 1.00 88.31 94 VAL A C 1
ATOM 766 O O . VAL A 1 94 ? -3.522 4.098 10.167 1.00 88.31 94 VAL A O 1
ATOM 769 N N . ALA A 1 95 ? -4.374 4.327 12.231 1.00 90.56 95 ALA A N 1
ATOM 770 C CA . ALA A 1 95 ? -5.127 3.080 12.205 1.00 90.56 95 ALA A CA 1
ATOM 771 C C . ALA A 1 95 ? -6.204 3.091 11.104 1.00 90.56 95 ALA A C 1
ATOM 773 O O . ALA A 1 95 ? -6.280 2.150 10.319 1.00 90.56 95 ALA A O 1
ATOM 774 N N . VAL A 1 96 ? -6.963 4.188 10.965 1.00 92.31 96 VAL A N 1
ATOM 775 C CA . VAL A 1 96 ? -7.955 4.351 9.880 1.00 92.31 96 VAL A CA 1
ATOM 776 C C . VAL A 1 96 ? -7.274 4.301 8.515 1.00 92.31 96 VAL A C 1
ATOM 778 O O . VAL A 1 96 ? -7.764 3.643 7.604 1.00 92.31 96 VAL A O 1
ATOM 781 N N . LEU A 1 97 ? -6.119 4.950 8.364 1.00 91.94 97 LEU A N 1
ATOM 782 C CA . LEU A 1 97 ? -5.354 4.924 7.117 1.00 91.94 97 LEU A CA 1
ATOM 783 C C . LEU A 1 97 ? -4.850 3.514 6.767 1.00 91.94 97 LEU A C 1
ATOM 785 O O . LEU A 1 97 ? -4.925 3.107 5.608 1.00 91.94 97 LEU A O 1
ATOM 789 N N . GLY A 1 98 ? -4.385 2.754 7.761 1.00 93.12 98 GLY A N 1
ATOM 790 C CA . GLY A 1 98 ? -4.016 1.350 7.589 1.00 93.12 98 GLY A CA 1
ATOM 791 C C . GLY A 1 98 ? -5.190 0.488 7.129 1.00 93.12 98 GLY A C 1
ATOM 792 O O . GLY A 1 98 ? -5.049 -0.280 6.178 1.00 93.12 98 GLY A O 1
ATOM 793 N N . LEU A 1 99 ? -6.368 0.680 7.726 1.00 95.06 99 LEU A N 1
ATOM 794 C CA . LEU A 1 99 ? -7.593 -0.011 7.319 1.00 95.06 99 LEU A CA 1
ATOM 795 C C . LEU A 1 99 ? -8.067 0.403 5.916 1.00 95.06 99 LEU A C 1
ATOM 797 O O . LEU A 1 99 ? -8.473 -0.452 5.136 1.00 95.06 99 LEU A O 1
ATOM 801 N N . VAL A 1 100 ? -7.950 1.680 5.532 1.00 94.75 100 VAL A N 1
ATOM 802 C CA . VAL A 1 100 ? -8.232 2.128 4.152 1.00 94.75 100 VAL A CA 1
ATOM 803 C C . VAL A 1 100 ? -7.301 1.433 3.157 1.00 94.75 100 VAL A C 1
ATOM 805 O O . VAL A 1 100 ? -7.765 0.940 2.128 1.00 94.75 100 VAL A O 1
ATOM 808 N N . ALA A 1 101 ? -6.001 1.348 3.458 1.00 94.56 101 ALA A N 1
ATOM 809 C CA . ALA A 1 101 ? -5.038 0.641 2.614 1.00 94.56 101 ALA A CA 1
ATOM 810 C C . ALA A 1 101 ? -5.358 -0.861 2.511 1.00 94.56 101 ALA A C 1
ATOM 812 O O . ALA A 1 101 ? -5.245 -1.438 1.429 1.00 94.56 101 ALA A O 1
ATOM 813 N N . PHE A 1 102 ? -5.806 -1.480 3.606 1.00 94.75 102 PHE A N 1
ATOM 814 C CA . PHE A 1 102 ? -6.278 -2.863 3.617 1.00 94.75 102 PHE A CA 1
ATOM 815 C C . PHE A 1 102 ? -7.511 -3.067 2.730 1.00 94.75 102 PHE A C 1
ATOM 817 O O . PHE A 1 102 ? -7.493 -3.935 1.858 1.00 94.75 102 PHE A O 1
ATOM 824 N N . TYR A 1 103 ? -8.551 -2.247 2.883 1.00 94.94 103 TYR A N 1
ATOM 825 C CA . TYR A 1 103 ? -9.752 -2.352 2.054 1.00 94.94 103 TYR A CA 1
ATOM 826 C C . TYR A 1 103 ? -9.460 -2.101 0.576 1.00 94.94 103 TYR A C 1
ATOM 828 O O . TYR A 1 103 ? -9.969 -2.798 -0.300 1.00 94.94 103 TYR A O 1
ATOM 836 N N . PHE A 1 104 ? -8.564 -1.163 0.284 1.00 95.06 104 PHE A N 1
ATOM 837 C CA . PHE A 1 104 ? -8.075 -0.944 -1.067 1.00 95.06 104 PHE A CA 1
ATOM 838 C C . PHE A 1 104 ? -7.369 -2.185 -1.640 1.00 95.06 104 PHE A C 1
ATOM 840 O O . PHE A 1 104 ? -7.649 -2.580 -2.771 1.00 95.06 104 PHE A O 1
ATOM 847 N N . LEU A 1 105 ? -6.502 -2.846 -0.866 1.00 94.44 105 LEU A N 1
ATOM 848 C CA . LEU A 1 105 ? -5.875 -4.110 -1.270 1.00 94.44 105 LEU A CA 1
ATOM 849 C C . LEU A 1 105 ? -6.902 -5.215 -1.523 1.00 94.44 105 LEU A C 1
ATOM 851 O O . LEU A 1 105 ? -6.769 -5.944 -2.506 1.00 94.44 105 LEU A O 1
ATOM 855 N N . GLN A 1 106 ? -7.921 -5.337 -0.669 1.00 92.62 106 GLN A N 1
ATOM 856 C CA . GLN A 1 106 ? -9.003 -6.300 -0.877 1.00 92.62 106 GLN A CA 1
ATOM 857 C C . GLN A 1 106 ? -9.715 -6.046 -2.205 1.00 92.62 106 GLN A C 1
ATOM 859 O O . GLN A 1 106 ? -9.931 -6.990 -2.962 1.00 92.62 106 GLN A O 1
ATOM 864 N N . GLU A 1 107 ? -10.005 -4.786 -2.536 1.00 93.62 107 GLU A N 1
ATOM 865 C CA . GLU A 1 107 ? -10.614 -4.427 -3.817 1.00 93.62 107 GLU A CA 1
ATOM 866 C C . GLU A 1 107 ? -9.722 -4.767 -5.015 1.00 93.62 107 GLU A C 1
ATOM 868 O O . GLU A 1 107 ? -10.206 -5.311 -6.011 1.00 93.62 107 GLU A O 1
ATOM 873 N N . LEU A 1 108 ? -8.413 -4.527 -4.902 1.00 93.31 108 LEU A N 1
ATOM 874 C CA . LEU A 1 108 ? -7.451 -4.901 -5.938 1.00 93.31 108 LEU A CA 1
ATOM 875 C C . LEU A 1 108 ? -7.387 -6.420 -6.152 1.00 93.31 108 LEU A C 1
ATOM 877 O O . LEU A 1 108 ? -7.306 -6.877 -7.290 1.00 93.31 108 LEU A O 1
ATOM 881 N N . VAL A 1 109 ? -7.418 -7.215 -5.083 1.00 91.69 109 VAL A N 1
ATOM 882 C CA . VAL A 1 109 ? -7.390 -8.682 -5.188 1.00 91.69 109 VAL A CA 1
ATOM 883 C C . VAL A 1 109 ? -8.719 -9.214 -5.725 1.00 91.69 109 VAL A C 1
ATOM 885 O O . VAL A 1 109 ? -8.727 -10.032 -6.643 1.00 91.69 109 VAL A O 1
ATOM 888 N N . ARG A 1 110 ? -9.848 -8.716 -5.206 1.00 91.69 110 ARG A N 1
ATOM 889 C CA . ARG A 1 110 ? -11.207 -9.139 -5.584 1.00 91.69 110 ARG A CA 1
ATOM 890 C C . ARG A 1 110 ? -11.493 -8.937 -7.070 1.00 91.69 110 ARG A C 1
ATOM 892 O O . ARG A 1 110 ? -12.215 -9.728 -7.664 1.00 91.69 110 ARG A O 1
ATOM 899 N N . GLN A 1 111 ? -10.932 -7.886 -7.661 1.00 91.44 111 GLN A N 1
ATOM 900 C CA . GLN A 1 111 ? -11.111 -7.543 -9.074 1.00 91.44 111 GLN A CA 1
ATOM 901 C C . GLN A 1 111 ? -9.951 -8.009 -9.961 1.00 91.44 111 GLN A C 1
ATOM 903 O O . GLN A 1 111 ? -9.806 -7.518 -11.079 1.00 91.44 111 GLN A O 1
ATOM 908 N N . GLU A 1 112 ? -9.108 -8.919 -9.461 1.00 89.38 112 GLU A N 1
ATOM 909 C CA . GLU A 1 112 ? -7.960 -9.487 -10.186 1.00 89.38 112 GLU A CA 1
ATOM 910 C C . GLU A 1 112 ? -6.965 -8.425 -10.700 1.00 89.38 112 GLU A C 1
ATOM 912 O O . GLU A 1 112 ? -6.175 -8.657 -11.616 1.00 89.38 112 GLU A O 1
ATOM 917 N N . TYR A 1 113 ? -6.978 -7.244 -10.082 1.00 88.81 113 TYR A N 1
ATOM 918 C CA . TYR A 1 113 ? -6.050 -6.149 -10.343 1.00 88.81 113 TYR A CA 1
ATOM 919 C C . TYR A 1 113 ? -4.657 -6.435 -9.787 1.00 88.81 113 TYR A C 1
ATOM 921 O O . TYR A 1 113 ? -3.652 -5.999 -10.352 1.00 88.81 113 TYR A O 1
ATOM 929 N N . LEU A 1 114 ? -4.607 -7.156 -8.667 1.00 88.88 114 LEU A N 1
ATOM 930 C CA . LEU A 1 114 ? -3.387 -7.548 -7.984 1.00 88.88 114 LEU A CA 1
ATOM 931 C C . LEU A 1 114 ? -3.397 -9.054 -7.725 1.00 88.88 114 LEU A C 1
ATOM 933 O O . LEU A 1 114 ? -4.171 -9.554 -6.913 1.00 88.88 114 LEU A O 1
ATOM 937 N N . CYS A 1 115 ? -2.459 -9.759 -8.349 1.00 87.12 115 CYS A N 1
ATOM 938 C CA . CYS A 1 115 ? -2.125 -11.133 -7.991 1.00 87.12 115 CYS A CA 1
ATOM 939 C C . CYS A 1 115 ? -0.866 -11.121 -7.123 1.00 87.12 115 CYS A C 1
ATOM 941 O O . CYS A 1 115 ? 0.229 -10.830 -7.608 1.00 87.12 115 CYS A O 1
ATOM 943 N N . VAL A 1 116 ? -1.007 -11.443 -5.838 1.00 87.62 116 VAL A N 1
ATOM 944 C CA . VAL A 1 116 ? 0.129 -11.498 -4.914 1.00 87.62 116 VAL A CA 1
ATOM 945 C C . VAL A 1 116 ? 0.811 -12.863 -5.032 1.00 87.62 116 VAL A C 1
ATOM 947 O O . VAL A 1 116 ? 0.253 -13.889 -4.645 1.00 87.62 116 VAL A O 1
ATOM 950 N N . GLY A 1 117 ? 2.030 -12.887 -5.575 1.00 89.44 117 GLY A N 1
ATOM 951 C CA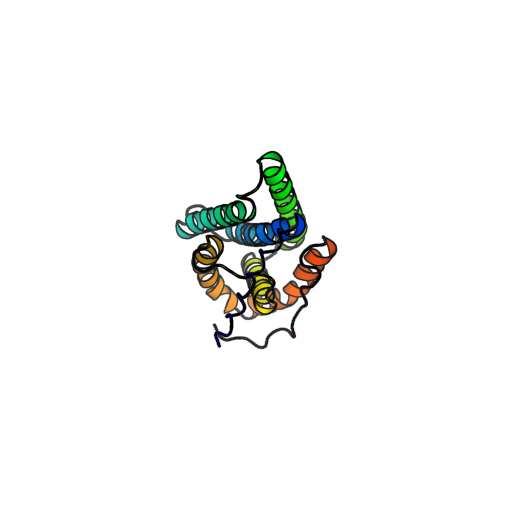 . GLY A 1 117 ? 2.820 -14.115 -5.689 1.00 89.44 117 GLY A CA 1
ATOM 952 C C . GLY A 1 117 ? 3.144 -14.701 -4.314 1.00 89.44 117 GLY A C 1
ATOM 953 O O . GLY A 1 117 ? 3.546 -13.959 -3.417 1.00 89.44 117 GLY A O 1
ATOM 954 N N . ARG A 1 118 ? 3.003 -16.024 -4.152 1.00 88.62 118 ARG A N 1
ATOM 955 C CA . ARG A 1 118 ? 3.179 -16.728 -2.865 1.00 88.62 118 ARG A CA 1
ATOM 956 C C . ARG A 1 118 ? 4.504 -16.397 -2.168 1.00 88.62 118 ARG A C 1
ATOM 958 O O . ARG A 1 118 ? 4.506 -16.170 -0.966 1.00 88.62 118 ARG A O 1
ATOM 965 N N . ASP A 1 119 ? 5.584 -16.303 -2.937 1.00 92.12 119 ASP A N 1
ATOM 966 C CA . ASP A 1 119 ? 6.940 -16.076 -2.419 1.00 92.12 119 ASP A CA 1
ATOM 967 C C . ASP A 1 119 ? 7.414 -14.619 -2.587 1.00 92.12 119 ASP A C 1
ATOM 969 O O . ASP A 1 119 ? 8.575 -14.295 -2.332 1.00 92.12 119 ASP A O 1
ATOM 973 N N . SER A 1 120 ? 6.521 -13.718 -3.014 1.00 94.38 120 SER A N 1
ATOM 974 C CA . SER A 1 120 ? 6.857 -12.306 -3.233 1.00 94.38 120 SER A CA 1
ATOM 975 C C . SER A 1 120 ? 7.205 -11.591 -1.927 1.00 94.38 120 SER A C 1
ATOM 977 O O . SER A 1 120 ? 6.743 -11.955 -0.838 1.00 94.38 120 SER A O 1
ATOM 979 N N . ALA A 1 121 ? 8.013 -10.531 -2.011 1.00 96.62 121 ALA A N 1
ATOM 980 C CA . ALA A 1 121 ? 8.252 -9.672 -0.854 1.00 96.62 121 ALA A CA 1
ATOM 981 C C . ALA A 1 121 ? 6.963 -9.001 -0.357 1.00 96.62 121 ALA A C 1
ATOM 983 O O . ALA A 1 121 ? 6.770 -8.884 0.852 1.00 96.62 121 ALA A O 1
ATOM 984 N N . LEU A 1 122 ? 6.042 -8.661 -1.269 1.00 95.25 122 LEU A N 1
ATOM 985 C CA . LEU A 1 122 ? 4.743 -8.095 -0.907 1.00 95.25 122 LEU A CA 1
ATOM 986 C C . LEU A 1 122 ? 3.924 -9.067 -0.051 1.00 95.25 122 LEU A C 1
ATOM 988 O O . LEU A 1 122 ? 3.414 -8.659 0.985 1.00 95.25 122 LEU A O 1
ATOM 992 N N . LYS A 1 123 ? 3.844 -10.355 -0.422 1.00 95.81 123 LYS A N 1
ATOM 993 C CA . LYS A 1 123 ? 3.131 -11.359 0.388 1.00 95.81 123 LYS A CA 1
ATOM 994 C C . LYS A 1 123 ? 3.677 -11.426 1.808 1.00 95.81 123 LYS A C 1
ATOM 996 O O . LYS A 1 123 ? 2.914 -11.355 2.763 1.00 95.81 123 LYS A O 1
ATOM 1001 N N . ARG A 1 124 ? 5.002 -11.515 1.928 1.00 97.50 124 ARG A N 1
ATOM 1002 C CA . ARG A 1 124 ? 5.690 -11.593 3.221 1.00 97.50 124 ARG A CA 1
ATOM 1003 C C . ARG A 1 124 ? 5.498 -10.323 4.052 1.00 97.50 124 ARG A C 1
ATOM 1005 O O . ARG A 1 124 ? 5.415 -10.418 5.268 1.00 97.50 124 ARG A O 1
ATOM 1012 N N . ALA A 1 125 ? 5.419 -9.151 3.418 1.00 96.62 125 ALA A N 1
ATOM 1013 C CA . ALA A 1 125 ? 5.085 -7.907 4.109 1.00 96.62 125 ALA A CA 1
ATOM 1014 C C . ALA A 1 125 ? 3.636 -7.916 4.618 1.00 96.62 125 ALA A C 1
ATOM 1016 O O . ALA A 1 125 ? 3.392 -7.552 5.764 1.00 96.62 125 ALA A O 1
ATOM 1017 N N . LEU A 1 126 ? 2.684 -8.364 3.792 1.00 95.12 126 LEU A N 1
ATOM 1018 C CA . LEU A 1 126 ? 1.275 -8.473 4.179 1.00 95.12 126 LEU A CA 1
ATOM 1019 C C . LEU A 1 126 ? 1.076 -9.460 5.336 1.00 95.12 126 LEU A C 1
ATOM 1021 O O . LEU A 1 126 ? 0.288 -9.178 6.231 1.00 95.12 126 LEU A O 1
ATOM 1025 N N . ASP A 1 127 ? 1.837 -10.553 5.378 1.00 95.62 127 ASP A N 1
ATOM 1026 C CA . ASP A 1 127 ? 1.786 -11.522 6.484 1.00 95.62 127 ASP A CA 1
ATOM 1027 C C . ASP A 1 127 ? 2.186 -10.931 7.841 1.00 95.62 127 ASP A C 1
ATOM 1029 O O . ASP A 1 127 ? 1.768 -11.443 8.875 1.00 95.62 127 ASP A O 1
ATOM 1033 N N . LEU A 1 128 ? 2.965 -9.846 7.846 1.00 95.06 128 LEU A N 1
ATOM 1034 C CA . LEU A 1 128 ? 3.313 -9.105 9.059 1.00 95.06 128 LEU A CA 1
ATOM 1035 C C . LEU A 1 128 ? 2.335 -7.955 9.325 1.00 95.06 128 LEU A C 1
ATOM 1037 O O . LEU A 1 128 ? 1.977 -7.691 10.469 1.00 95.06 128 LEU A O 1
ATOM 1041 N N . LEU A 1 129 ? 1.902 -7.267 8.267 1.00 92.31 129 LEU A N 1
ATOM 1042 C CA . LEU A 1 129 ? 1.106 -6.047 8.369 1.00 92.31 129 LEU A CA 1
ATOM 1043 C C . LEU A 1 129 ? -0.364 -6.330 8.701 1.00 92.31 129 LEU A C 1
ATOM 1045 O O . LEU A 1 129 ? -0.949 -5.604 9.499 1.00 92.31 129 LEU A O 1
ATOM 1049 N N . LEU A 1 130 ? -0.968 -7.374 8.122 1.00 91.12 130 LEU A N 1
ATOM 1050 C CA . LEU A 1 130 ? -2.393 -7.664 8.322 1.00 91.12 130 LEU A CA 1
ATOM 1051 C C . LEU A 1 130 ? -2.739 -8.017 9.779 1.00 91.12 130 LEU A C 1
ATOM 1053 O O . LEU A 1 130 ? -3.669 -7.401 10.301 1.00 91.12 130 LEU A O 1
ATOM 1057 N N . PRO A 1 131 ? -1.992 -8.896 10.481 1.00 92.31 131 PRO A N 1
ATOM 1058 C CA . PRO A 1 131 ? -2.251 -9.151 11.900 1.00 92.31 131 PRO A CA 1
ATOM 1059 C C . PRO A 1 131 ? -2.097 -7.895 12.768 1.00 92.31 131 PRO A C 1
ATOM 1061 O O . PRO A 1 131 ? -2.837 -7.698 13.724 1.00 92.31 131 PRO A O 1
ATOM 1064 N N . ALA A 1 132 ? -1.173 -6.996 12.413 1.00 90.75 132 ALA A N 1
ATOM 1065 C CA . ALA A 1 132 ? -0.980 -5.744 13.143 1.00 90.75 132 ALA A CA 1
ATOM 1066 C C . ALA A 1 132 ? -2.161 -4.762 12.989 1.00 90.75 132 ALA A C 1
ATOM 1068 O O . ALA A 1 132 ? -2.356 -3.902 13.846 1.00 90.75 132 ALA A O 1
ATOM 1069 N N . LEU A 1 133 ? -2.960 -4.886 11.921 1.00 90.75 133 LEU A N 1
ATOM 1070 C CA . LEU A 1 133 ? -4.167 -4.080 11.705 1.00 90.75 133 LEU A CA 1
ATOM 1071 C C . LEU A 1 133 ? -5.419 -4.668 12.367 1.00 90.75 133 LEU A C 1
ATOM 1073 O O . LEU A 1 133 ? -6.396 -3.944 12.560 1.00 90.75 133 LEU A O 1
ATOM 1077 N N . GLU A 1 134 ? -5.404 -5.951 12.730 1.00 92.69 134 GLU A N 1
ATOM 1078 C CA . GLU A 1 134 ? -6.562 -6.662 13.277 1.00 92.69 134 GLU A CA 1
ATOM 1079 C C . GLU A 1 134 ? -7.171 -5.983 14.522 1.00 92.69 134 GLU A C 1
ATOM 1081 O O . GLU A 1 134 ? -8.394 -5.813 14.557 1.00 92.69 134 GLU A O 1
ATOM 1086 N N . PRO A 1 135 ? -6.392 -5.493 15.512 1.00 92.50 135 PRO A N 1
ATOM 1087 C CA . PRO A 1 135 ? -6.971 -4.784 16.652 1.00 92.50 135 PRO A CA 1
ATOM 1088 C C . PRO A 1 135 ? -7.773 -3.546 16.241 1.00 92.50 135 PRO A C 1
ATOM 1090 O O . PRO A 1 135 ? -8.826 -3.286 16.815 1.00 92.50 135 PRO A O 1
ATOM 1093 N N . ALA A 1 136 ? -7.312 -2.804 15.228 1.00 91.38 136 ALA A N 1
ATOM 1094 C CA . ALA A 1 136 ? -8.019 -1.631 14.723 1.00 91.38 136 ALA A CA 1
ATOM 1095 C C . ALA A 1 136 ? -9.283 -2.012 13.941 1.00 91.38 136 ALA A C 1
ATOM 1097 O O . ALA A 1 136 ? -10.302 -1.340 14.078 1.00 91.38 136 ALA A O 1
ATOM 1098 N N . ALA A 1 137 ? -9.234 -3.095 13.159 1.00 91.38 137 ALA A N 1
ATOM 1099 C CA . ALA A 1 137 ? -10.390 -3.610 12.421 1.00 91.38 137 ALA A CA 1
ATOM 1100 C C . ALA A 1 137 ? -11.525 -4.066 13.358 1.00 91.38 137 ALA A C 1
ATOM 1102 O O . ALA A 1 137 ? -12.699 -4.020 12.996 1.00 91.38 137 ALA A O 1
ATOM 1103 N N . ASN A 1 138 ? -11.179 -4.472 14.582 1.00 93.81 138 ASN A N 1
ATOM 1104 C CA . ASN A 1 138 ? -12.134 -4.873 15.611 1.00 93.81 138 ASN A CA 1
ATOM 1105 C C . ASN A 1 138 ? -12.755 -3.698 16.387 1.00 93.81 138 ASN A C 1
ATOM 1107 O O . ASN A 1 138 ? -13.646 -3.926 17.205 1.00 93.81 138 ASN A O 1
ATOM 1111 N N . VAL A 1 139 ? -12.334 -2.454 16.130 1.00 95.50 139 VAL A N 1
ATOM 1112 C CA . VAL A 1 139 ? -12.960 -1.244 16.685 1.00 95.50 139 VAL A CA 1
ATOM 1113 C C . VAL A 1 139 ? -13.986 -0.714 15.673 1.00 95.50 139 VAL A C 1
ATOM 1115 O O . VAL A 1 139 ? -13.578 -0.180 14.637 1.00 95.50 139 VAL A O 1
ATOM 1118 N N . PRO A 1 140 ? -15.307 -0.827 15.934 1.00 94.25 140 PRO A N 1
ATOM 1119 C CA . PRO A 1 140 ? -16.350 -0.488 14.960 1.00 94.25 140 PRO A CA 1
ATOM 1120 C C . PRO A 1 140 ? -16.266 0.941 14.415 1.00 94.25 140 PRO A C 1
ATOM 1122 O O . PRO A 1 140 ? -16.576 1.182 13.251 1.00 94.25 140 PRO A O 1
ATOM 1125 N N . GLU A 1 141 ? -15.835 1.895 15.239 1.00 94.06 141 GLU A N 1
ATOM 1126 C CA . GLU A 1 141 ? -15.686 3.295 14.854 1.00 94.06 141 GLU A CA 1
ATOM 1127 C C . GLU A 1 141 ? -14.563 3.483 13.828 1.00 94.06 141 GLU A C 1
ATOM 1129 O O . GLU A 1 141 ? -14.760 4.174 12.826 1.00 94.06 141 GLU A O 1
ATOM 1134 N N . LEU A 1 142 ? -13.406 2.846 14.050 1.00 93.56 142 LEU A N 1
ATOM 1135 C CA . LEU A 1 142 ? -12.256 2.922 13.143 1.00 93.56 142 LEU A CA 1
ATOM 1136 C C . LEU A 1 142 ? -12.545 2.189 11.833 1.00 93.56 142 LEU A C 1
ATOM 1138 O O . LEU A 1 142 ? -12.248 2.710 10.758 1.00 93.56 142 LEU A O 1
ATOM 1142 N N . ASP A 1 143 ? -13.165 1.013 11.928 1.00 93.44 143 ASP A N 1
ATOM 1143 C CA . ASP A 1 143 ? -13.596 0.222 10.779 1.00 93.44 143 ASP A CA 1
ATOM 1144 C C . ASP A 1 143 ? -14.613 0.986 9.914 1.00 93.44 143 ASP A C 1
ATOM 1146 O O . ASP A 1 143 ? -14.400 1.218 8.719 1.00 93.44 143 ASP A O 1
ATOM 1150 N N . GLY A 1 144 ? -15.689 1.477 10.535 1.00 93.44 144 GLY A N 1
ATOM 1151 C CA . GLY A 1 144 ? -16.730 2.238 9.850 1.00 93.44 144 GLY A CA 1
ATOM 1152 C C . GLY A 1 144 ? -16.237 3.571 9.283 1.00 93.44 144 GLY A C 1
ATOM 1153 O O . GLY A 1 144 ? -16.745 4.044 8.264 1.00 93.44 144 GLY A O 1
ATOM 1154 N N . GLU A 1 145 ? -15.245 4.214 9.903 1.00 92.81 145 GLU A N 1
ATOM 1155 C CA . GLU A 1 145 ? -14.576 5.372 9.306 1.00 92.81 145 GLU A CA 1
ATOM 1156 C C . GLU A 1 145 ? -13.738 4.980 8.085 1.00 92.81 145 GLU A C 1
ATOM 1158 O O . GLU A 1 145 ? -13.864 5.616 7.037 1.00 92.81 145 GLU A O 1
ATOM 1163 N N . ALA A 1 146 ? -12.938 3.917 8.169 1.00 93.62 146 ALA A N 1
ATOM 1164 C CA . ALA A 1 146 ? -12.106 3.464 7.060 1.00 93.62 146 ALA A CA 1
ATOM 1165 C C . ALA A 1 146 ? -12.936 3.090 5.824 1.00 93.62 146 ALA A C 1
ATOM 1167 O O . ALA A 1 146 ? -12.633 3.538 4.716 1.00 93.62 146 ALA A O 1
ATOM 1168 N N . GLN A 1 147 ? -14.036 2.358 6.011 1.00 93.00 147 GLN A N 1
ATOM 1169 C CA . GLN A 1 147 ? -14.954 2.009 4.923 1.00 93.00 147 GLN A CA 1
ATOM 1170 C C . GLN A 1 147 ? -15.585 3.251 4.276 1.00 93.00 147 GLN A C 1
ATOM 1172 O O . GLN A 1 147 ? -15.690 3.320 3.052 1.00 93.00 147 GLN A O 1
ATOM 1177 N N . ARG A 1 148 ? -15.943 4.277 5.065 1.00 92.06 148 ARG A N 1
ATOM 1178 C CA . ARG A 1 148 ? -16.460 5.555 4.535 1.00 92.06 148 ARG A CA 1
ATOM 1179 C C . ARG A 1 148 ? -15.408 6.362 3.775 1.00 92.06 148 ARG A C 1
ATOM 1181 O O . ARG A 1 148 ? -15.772 7.112 2.872 1.00 92.06 148 ARG A O 1
ATOM 1188 N N . ARG A 1 149 ? -14.125 6.230 4.126 1.00 92.31 149 ARG A N 1
ATOM 1189 C CA . ARG A 1 149 ? -13.013 6.940 3.468 1.00 92.31 149 ARG A CA 1
ATOM 1190 C C . ARG A 1 149 ? -12.480 6.230 2.223 1.00 92.31 149 ARG A C 1
ATOM 1192 O O . ARG A 1 149 ? -11.873 6.882 1.374 1.00 92.31 149 ARG A O 1
ATOM 1199 N N . LEU A 1 150 ? -12.714 4.925 2.080 1.00 93.44 150 LEU A N 1
ATOM 1200 C CA . LEU A 1 150 ? -12.255 4.147 0.927 1.00 93.44 150 LEU A CA 1
ATOM 1201 C C . LEU A 1 150 ? -12.718 4.724 -0.430 1.00 93.44 150 LEU A C 1
ATOM 1203 O O . LEU A 1 150 ? -11.879 4.817 -1.330 1.00 93.44 150 LEU A O 1
ATOM 1207 N N . PRO A 1 151 ? -13.981 5.165 -0.615 1.00 92.69 151 PRO A N 1
ATOM 1208 C CA . PRO A 1 151 ? -14.404 5.763 -1.876 1.00 92.69 151 PRO A CA 1
ATOM 1209 C C . PRO A 1 151 ? -13.624 7.013 -2.264 1.00 92.69 151 PRO A C 1
ATOM 1211 O O . PRO A 1 151 ? -13.190 7.126 -3.407 1.00 92.69 151 PRO A O 1
ATOM 1214 N N . GLU A 1 152 ? -13.390 7.915 -1.309 1.00 92.00 152 GLU A N 1
ATOM 1215 C CA . GLU A 1 152 ? -12.590 9.123 -1.529 1.00 92.00 152 GLU A CA 1
ATOM 1216 C C . GLU A 1 152 ? -11.152 8.758 -1.927 1.00 92.00 152 GLU A C 1
ATOM 1218 O O . GLU A 1 152 ? -10.579 9.348 -2.848 1.00 92.00 152 GLU A O 1
ATOM 1223 N N . PHE A 1 153 ? -10.580 7.743 -1.272 1.00 92.38 153 PHE A N 1
ATOM 1224 C CA . PHE A 1 153 ? -9.241 7.243 -1.571 1.00 92.38 153 PHE A CA 1
ATOM 1225 C C . PHE A 1 153 ? -9.134 6.709 -3.010 1.00 92.38 153 PHE A C 1
ATOM 1227 O O . PHE A 1 153 ? -8.235 7.110 -3.756 1.00 92.38 153 PHE A O 1
ATOM 1234 N N . ILE A 1 154 ? -10.077 5.863 -3.439 1.00 93.12 154 ILE A N 1
ATOM 1235 C CA . ILE A 1 154 ? -10.118 5.317 -4.806 1.00 93.12 154 ILE A CA 1
ATOM 1236 C C . ILE A 1 154 ? -10.400 6.415 -5.837 1.00 93.12 154 ILE A C 1
ATOM 1238 O O . ILE A 1 154 ? -9.755 6.466 -6.885 1.00 93.12 154 ILE A O 1
ATOM 1242 N N . GLU A 1 155 ? -11.316 7.338 -5.554 1.00 91.75 155 GLU A N 1
ATOM 1243 C CA . GLU A 1 155 ? -11.600 8.444 -6.465 1.00 91.75 155 GLU A CA 1
ATOM 1244 C C . GLU A 1 155 ? -10.346 9.297 -6.701 1.00 91.75 155 GLU A C 1
ATOM 1246 O O . GLU A 1 155 ? -10.023 9.659 -7.837 1.00 91.75 155 GLU A O 1
ATOM 1251 N N . LYS A 1 156 ? -9.575 9.560 -5.643 1.00 91.69 156 LYS A N 1
ATOM 1252 C CA . LYS A 1 156 ? -8.316 10.295 -5.747 1.00 91.69 156 LYS A CA 1
ATOM 1253 C C . LYS A 1 156 ? -7.279 9.550 -6.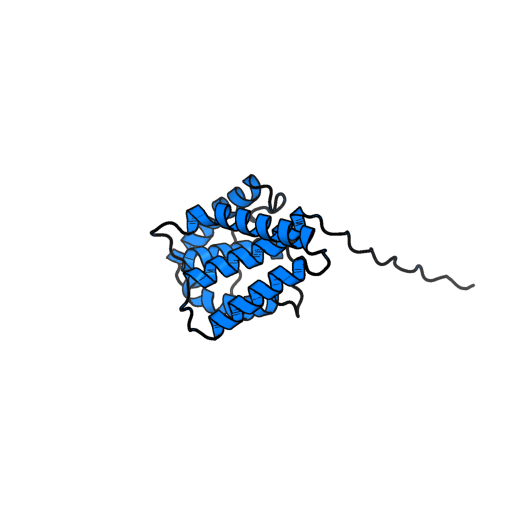594 1.00 91.69 156 LYS A C 1
ATOM 1255 O O . LYS A 1 156 ? -6.630 10.184 -7.429 1.00 91.69 156 LYS A O 1
ATOM 1260 N N . MET A 1 157 ? -7.181 8.224 -6.470 1.00 92.88 157 MET A N 1
ATOM 1261 C CA . MET A 1 157 ? -6.369 7.392 -7.373 1.00 92.88 157 MET A CA 1
ATOM 1262 C C . MET A 1 157 ? -6.782 7.566 -8.839 1.00 92.88 157 MET A C 1
ATOM 1264 O O . MET A 1 157 ? -5.933 7.788 -9.707 1.00 92.88 157 MET A O 1
ATOM 1268 N N . HIS A 1 158 ? -8.088 7.520 -9.116 1.00 93.56 158 HIS A N 1
ATOM 1269 C CA . HIS A 1 158 ? -8.626 7.656 -10.469 1.00 93.56 158 HIS A CA 1
ATOM 1270 C C . HIS A 1 158 ? -8.336 9.023 -11.082 1.00 93.56 158 HIS A C 1
ATOM 1272 O O . HIS A 1 158 ? -7.929 9.087 -12.246 1.00 93.56 158 HIS A O 1
ATOM 1278 N N . ARG A 1 159 ? -8.493 10.108 -10.311 1.00 92.00 159 ARG A N 1
ATOM 1279 C CA . ARG A 1 159 ? -8.171 11.474 -10.761 1.00 92.00 159 ARG A CA 1
ATOM 1280 C C . ARG A 1 159 ? -6.694 11.616 -11.131 1.00 92.00 159 ARG A C 1
ATOM 1282 O O . ARG A 1 159 ? -6.375 12.274 -12.115 1.00 92.00 159 ARG A O 1
ATOM 1289 N N . GLN A 1 160 ? -5.813 10.924 -10.410 1.00 90.12 160 GLN A N 1
ATOM 1290 C CA . GLN A 1 160 ? -4.381 10.835 -10.722 1.00 90.12 160 GLN A CA 1
ATOM 1291 C C . GLN A 1 160 ? -4.065 9.897 -11.898 1.00 90.12 160 GLN A C 1
ATOM 1293 O O . GLN A 1 160 ? -2.920 9.730 -12.321 1.00 90.12 160 GLN A O 1
ATOM 1298 N N . GLY A 1 161 ? -5.101 9.288 -12.469 1.00 92.50 161 GLY A N 1
ATOM 1299 C CA . GLY A 1 161 ? -5.005 8.414 -13.614 1.00 92.50 161 GLY A CA 1
ATOM 1300 C C . GLY A 1 161 ? -4.521 7.014 -13.273 1.00 92.50 161 GLY A C 1
ATOM 1301 O O . GLY A 1 161 ? -4.195 6.311 -14.222 1.00 92.50 161 GLY A O 1
ATOM 1302 N N . TYR A 1 162 ? -4.503 6.606 -12.002 1.00 93.88 162 TYR A N 1
ATOM 1303 C CA . TYR A 1 162 ? -4.151 5.259 -11.545 1.00 93.88 162 TYR A CA 1
ATOM 1304 C C . TYR A 1 162 ? -5.408 4.416 -11.308 1.00 93.88 162 TYR A C 1
ATOM 1306 O O . TYR A 1 162 ? -6.487 4.956 -11.092 1.00 93.88 162 TYR A O 1
ATOM 1314 N N . PHE A 1 163 ? -5.293 3.092 -11.425 1.00 92.56 163 PHE A N 1
ATOM 1315 C CA . PHE A 1 163 ? -6.345 2.111 -11.123 1.00 92.56 163 PHE A CA 1
ATOM 1316 C C . PHE A 1 163 ? -7.692 2.341 -11.837 1.00 92.56 163 PHE A C 1
ATOM 1318 O O . PHE A 1 163 ? -8.717 1.887 -11.374 1.00 92.56 163 PHE A O 1
ATOM 1325 N N . ARG A 1 164 ? -7.711 2.993 -13.009 1.00 88.44 164 ARG A N 1
ATOM 1326 C CA . ARG A 1 164 ? -8.937 3.466 -13.709 1.00 88.44 164 ARG A CA 1
ATOM 1327 C C . ARG A 1 164 ? -10.111 2.489 -13.923 1.00 88.44 164 ARG A C 1
ATOM 1329 O O . ARG A 1 164 ? -11.185 2.972 -14.260 1.00 88.44 164 ARG A O 1
ATOM 1336 N N . LYS A 1 165 ? -9.919 1.170 -13.860 1.00 87.19 165 LYS A N 1
ATOM 1337 C CA . LYS A 1 165 ? -11.026 0.190 -13.972 1.00 87.19 165 LYS A CA 1
ATOM 1338 C C . LYS A 1 165 ? -11.280 -0.539 -12.646 1.00 87.19 165 LYS A C 1
ATOM 1340 O O . LYS A 1 165 ? -11.984 -1.538 -12.629 1.00 87.19 165 LYS A O 1
ATOM 1345 N N . LEU A 1 166 ? -10.687 -0.061 -11.554 1.00 89.06 166 LEU A N 1
ATOM 1346 C CA . LEU A 1 166 ? -11.059 -0.466 -10.213 1.00 89.06 166 LEU A CA 1
ATOM 1347 C C . LEU A 1 166 ? -12.414 0.169 -9.914 1.00 89.06 166 LEU A C 1
ATOM 1349 O O . LEU A 1 166 ? -12.599 1.376 -10.060 1.00 89.06 166 LEU A O 1
ATOM 1353 N N . HIS A 1 167 ? -13.374 -0.643 -9.513 1.00 85.81 167 HIS A N 1
ATOM 1354 C CA . HIS A 1 167 ? -14.701 -0.181 -9.138 1.00 85.81 167 HIS A CA 1
ATOM 1355 C C . HIS A 1 167 ? -14.925 -0.488 -7.667 1.00 85.81 167 HIS A C 1
ATOM 1357 O O . HIS A 1 167 ? -14.483 -1.517 -7.179 1.00 85.81 167 HIS A O 1
ATOM 1363 N N . LEU A 1 168 ? -15.620 0.369 -6.929 1.00 80.06 168 LEU A N 1
ATOM 1364 C CA . LEU A 1 168 ? -16.090 -0.065 -5.618 1.00 80.06 168 LEU A CA 1
ATOM 1365 C C . LEU A 1 168 ? -17.104 -1.188 -5.827 1.00 80.06 168 LEU A C 1
ATOM 1367 O O . LEU A 1 168 ? -18.052 -1.028 -6.597 1.00 80.06 168 LEU A O 1
ATOM 1371 N N . GLY A 1 169 ? -16.894 -2.326 -5.169 1.00 66.00 169 GLY A N 1
ATOM 1372 C CA . GLY A 1 169 ? -17.980 -3.283 -4.991 1.00 66.00 169 GLY A CA 1
ATOM 1373 C C . GLY A 1 169 ? -19.095 -2.675 -4.158 1.00 66.00 169 GLY A C 1
ATOM 1374 O O . GLY A 1 169 ? -18.900 -1.649 -3.504 1.00 66.00 169 GLY A O 1
ATOM 1375 N N . GLU A 1 170 ? -20.252 -3.336 -4.136 1.00 57.28 170 GLU A N 1
ATOM 1376 C CA . GLU A 1 170 ? -21.172 -3.153 -3.015 1.00 57.28 170 GLU A CA 1
ATOM 1377 C C . GLU A 1 170 ? -20.359 -3.361 -1.734 1.00 57.28 170 GLU A C 1
ATOM 1379 O O . GLU A 1 170 ? -19.750 -4.417 -1.547 1.00 57.28 170 GLU A O 1
ATOM 1384 N N . VAL A 1 171 ? -20.245 -2.300 -0.934 1.00 50.34 171 VAL A N 1
ATOM 1385 C CA . VAL A 1 171 ? -19.439 -2.270 0.287 1.00 50.34 171 VAL A CA 1
ATOM 1386 C C . VAL A 1 171 ? -19.820 -3.484 1.127 1.00 50.34 171 VAL A C 1
ATOM 1388 O O . VAL A 1 171 ? -20.981 -3.664 1.494 1.00 50.34 171 VAL A O 1
ATOM 1391 N N . LEU A 1 172 ? -18.836 -4.356 1.336 1.00 50.59 172 LEU A N 1
ATOM 1392 C CA . LEU A 1 172 ? -19.012 -5.683 1.899 1.00 50.59 172 LEU A CA 1
ATOM 1393 C C . LEU A 1 172 ? -19.621 -5.591 3.300 1.00 50.59 172 LEU A C 1
ATOM 1395 O O . LEU A 1 172 ? -18.976 -5.153 4.251 1.00 50.59 172 LEU A O 1
ATOM 1399 N N . ALA A 1 173 ? -20.828 -6.134 3.449 1.00 41.22 173 ALA A N 1
ATOM 1400 C CA . ALA A 1 173 ? -21.187 -6.833 4.670 1.00 41.22 173 ALA A CA 1
ATOM 1401 C C . ALA A 1 173 ? -20.144 -7.952 4.869 1.00 41.22 173 ALA A C 1
ATOM 1403 O O . ALA A 1 173 ? -20.211 -8.979 4.204 1.00 41.22 173 ALA A O 1
ATOM 1404 N N . ARG A 1 174 ? -19.120 -7.656 5.682 1.00 40.09 174 ARG A N 1
ATOM 1405 C CA . ARG A 1 174 ? -18.024 -8.505 6.195 1.00 40.09 174 ARG A CA 1
ATOM 1406 C C . ARG A 1 174 ? -17.790 -9.864 5.500 1.00 40.09 174 ARG A C 1
ATOM 1408 O O . ARG A 1 174 ? -18.588 -10.781 5.695 1.00 40.09 174 ARG A O 1
ATOM 1415 N N . PRO A 1 175 ? -16.609 -10.116 4.906 1.00 38.44 175 PRO A N 1
ATOM 1416 C CA . PRO A 1 175 ? -15.987 -11.421 5.074 1.00 38.44 175 PRO A CA 1
ATOM 1417 C C . PRO A 1 175 ? -15.413 -11.494 6.498 1.00 38.44 175 PRO A C 1
ATOM 1419 O O . PRO A 1 175 ? -14.685 -10.597 6.922 1.00 38.44 175 PRO A O 1
ATOM 1422 N N . ALA A 1 176 ? -15.784 -12.527 7.255 1.00 36.22 176 ALA A N 1
ATOM 1423 C CA . ALA A 1 176 ? -15.140 -12.830 8.530 1.00 36.22 176 ALA A CA 1
ATOM 1424 C C . ALA A 1 176 ? -13.633 -13.043 8.297 1.00 36.22 176 ALA A C 1
ATOM 1426 O O . ALA A 1 176 ? -13.265 -13.795 7.389 1.00 36.22 176 ALA A O 1
ATOM 1427 N N . LEU A 1 177 ? -12.800 -12.338 9.070 1.00 43.38 177 LEU A N 1
ATOM 1428 C CA . LEU A 1 177 ? -11.394 -12.699 9.269 1.00 43.38 177 LEU A CA 1
ATOM 1429 C C . LEU A 1 177 ? -11.318 -14.010 10.061 1.00 43.38 177 LEU A C 1
ATOM 1431 O O . LEU A 1 177 ? -12.178 -14.195 10.956 1.00 43.38 177 LEU A O 1
#

Sequence (177 aa):
MFRAKRQEKRKVPERQTDRQRVEVTLISQILLGVLINGVDRQDETAIRTHLLLKQATDEAVSDLVDGHRNRLLRRSEYAHREIMEPFTRAGSSVAVLGLVAFYFLQELVRQEYLCVGRDSALKRALDLLLPALEPAANVPELDGEAQRRLPEFIEKMHRQGYFRKLHLGEVLARPAL

Foldseek 3Di:
DDDDDPPDPDPDPPDDDLQLLLLQLLLLLLLLVLLVVPDDPPDPLSVLLNVLSVQSNCVSCVPDDPVSSVVSNVVSNVLNCQLCVVQPPPPHDSLLSLLLSVVVVVLCVVVVVDDDDPPHSVVVSCVSSVVVSVVQCPPCVSVVSSLVCNVVSVVSCVVVVHPVPRDDDPSDPDDDD

pLDDT: mean 85.02, std 16.8, range [33.88, 97.69]

Radius of gyration: 18.19 Å; chains: 1; bounding box: 40×59×55 Å

Organism: NCBI:txid1855383